Protein AF-A0A8S3W4G2-F1 (afdb_monomer_lite)

Organism: Parnassius apollo (NCBI:txid110799)

Sequence (173 aa):
MWKNRAKIMECFESKSLKIKKNRNPTHQDIENALLVLFKAQKSQNVPISGPLLQEKANHFAKQHVCSESWIYRFAINILDAIEMTTAWARVTPGTIKKCFSHAGFGNFSNLNTIDDNSDDELDNLPLARLSSAEANVTDWETYVNIDDQVITTDNLTDNEIIESMLYNIRKGG

Foldseek 3Di:
DPPCVVVVVVCVVVVVPDDPDPDQDPCNVLVVVLVVVVVVCVVVVHDDDPVNSVVSSVVVVVVVVVVPDPCVVPPQDPVNVVVVVVVVVVQDPVNVLVVCVVVVVNPPPDPPDPPDDDPDPVVPPPVVNVVVPDPVPPDPVCVVCVCVPPCPDPPDDPVNVVVVVVVVVVVVD

Structure (mmCIF, N/CA/C/O backbone):
data_AF-A0A8S3W4G2-F1
#
_entry.id   AF-A0A8S3W4G2-F1
#
loop_
_atom_site.group_PDB
_atom_site.id
_atom_site.type_symbol
_atom_site.label_atom_id
_atom_site.label_alt_id
_atom_site.label_comp_id
_atom_site.label_asym_id
_atom_site.label_entity_id
_atom_site.label_seq_id
_atom_site.pdbx_PDB_ins_code
_atom_site.Cartn_x
_atom_site.Cartn_y
_atom_site.Cartn_z
_atom_site.occupancy
_atom_site.B_iso_or_equiv
_atom_site.auth_seq_id
_atom_site.auth_comp_id
_atom_site.auth_asym_id
_atom_site.auth_atom_id
_atom_site.pdbx_PDB_model_num
ATOM 1 N N . MET A 1 1 ? -46.700 -5.625 -20.039 1.00 47.81 1 MET A N 1
ATOM 2 C CA . MET A 1 1 ? -45.540 -6.546 -19.976 1.00 47.81 1 MET A CA 1
ATOM 3 C C . MET A 1 1 ? -44.487 -5.966 -19.038 1.00 47.81 1 MET A C 1
ATOM 5 O O . MET A 1 1 ? -43.964 -4.896 -19.322 1.00 47.81 1 MET A O 1
ATOM 9 N N . TRP A 1 2 ? -44.215 -6.598 -17.893 1.00 67.06 2 TRP A N 1
ATOM 10 C CA . TRP A 1 2 ? -43.177 -6.126 -16.965 1.00 67.06 2 TRP A CA 1
ATOM 11 C C . TRP A 1 2 ? -41.793 -6.477 -17.521 1.00 67.06 2 TRP A C 1
ATOM 13 O O . TRP A 1 2 ? -41.484 -7.654 -17.691 1.00 67.06 2 TRP A O 1
ATOM 23 N N . LYS A 1 3 ? -40.955 -5.470 -17.791 1.00 72.94 3 LYS A N 1
ATOM 24 C CA . LYS A 1 3 ? -39.661 -5.635 -18.484 1.00 72.94 3 LYS A CA 1
ATOM 25 C C . LYS A 1 3 ? -38.613 -6.465 -17.715 1.00 72.94 3 LYS A C 1
ATOM 27 O O . LYS A 1 3 ? -37.613 -6.836 -18.305 1.00 72.94 3 LYS A O 1
ATOM 32 N N . ASN A 1 4 ? -38.844 -6.790 -16.437 1.00 74.25 4 ASN A N 1
ATOM 33 C CA . ASN A 1 4 ? -37.880 -7.486 -15.565 1.00 74.25 4 ASN A CA 1
ATOM 34 C C . ASN A 1 4 ? -38.490 -8.651 -14.756 1.00 74.25 4 ASN A C 1
ATOM 36 O O . ASN A 1 4 ? -38.009 -8.969 -13.671 1.00 74.25 4 ASN A O 1
ATOM 40 N N . ARG A 1 5 ? -39.559 -9.287 -15.257 1.00 79.19 5 ARG A N 1
ATOM 41 C CA . ARG A 1 5 ? -40.304 -10.332 -14.524 1.00 79.19 5 ARG A CA 1
ATOM 42 C C . ARG A 1 5 ? -39.422 -11.489 -14.027 1.00 79.19 5 ARG A C 1
ATOM 44 O O . ARG A 1 5 ? -39.574 -11.890 -12.881 1.00 79.19 5 ARG A O 1
ATOM 51 N N . ALA A 1 6 ? -38.498 -11.984 -14.852 1.00 80.50 6 ALA A N 1
ATOM 52 C CA . ALA A 1 6 ? -37.633 -13.116 -14.501 1.00 80.50 6 ALA A CA 1
ATOM 53 C C . ALA A 1 6 ? -36.719 -12.812 -13.300 1.00 80.50 6 ALA A C 1
ATOM 55 O O . ALA A 1 6 ? -36.718 -13.555 -12.326 1.00 80.50 6 ALA A O 1
ATOM 56 N N . LYS A 1 7 ? -36.040 -11.657 -13.318 1.00 74.31 7 LYS A N 1
ATOM 57 C CA . LYS A 1 7 ? -35.164 -11.211 -12.219 1.00 74.31 7 LYS A CA 1
ATOM 58 C C . LYS A 1 7 ? -35.921 -11.009 -10.905 1.00 74.31 7 LYS A C 1
ATOM 60 O O . LYS A 1 7 ? -35.386 -11.250 -9.832 1.00 74.31 7 LYS A O 1
ATOM 65 N N . ILE A 1 8 ? -37.174 -10.557 -10.984 1.00 71.62 8 ILE A N 1
ATOM 66 C CA . ILE A 1 8 ? -38.027 -10.390 -9.799 1.00 71.62 8 ILE A CA 1
ATOM 67 C C . ILE A 1 8 ? -38.396 -11.757 -9.203 1.00 71.62 8 ILE A C 1
ATOM 69 O O . ILE A 1 8 ? -38.383 -11.898 -7.983 1.00 71.62 8 ILE A O 1
ATOM 73 N N . MET A 1 9 ? -38.691 -12.751 -10.048 1.00 77.56 9 MET A N 1
ATOM 74 C CA . MET A 1 9 ? -39.026 -14.112 -9.611 1.00 77.56 9 MET A CA 1
ATOM 75 C C . MET A 1 9 ? -37.843 -14.772 -8.887 1.00 77.56 9 MET A C 1
ATOM 77 O O . MET A 1 9 ? -37.998 -15.289 -7.787 1.00 77.56 9 MET A O 1
ATOM 81 N N . GLU A 1 10 ? -36.645 -14.645 -9.453 1.00 81.88 10 GLU A N 1
ATOM 82 C CA . GLU A 1 10 ? -35.397 -15.176 -8.893 1.00 81.88 10 GLU A CA 1
ATOM 83 C C . GLU A 1 10 ? -35.035 -14.533 -7.537 1.00 81.88 10 GLU A C 1
ATOM 85 O O . GLU A 1 10 ? -34.699 -15.219 -6.567 1.00 81.88 10 GLU A O 1
ATOM 90 N N . CYS A 1 11 ? -35.169 -13.205 -7.413 1.00 68.06 11 CYS A N 1
ATOM 91 C CA . CYS A 1 11 ? -34.978 -12.512 -6.132 1.00 68.06 11 CYS A CA 1
ATOM 92 C C . CYS A 1 11 ? -36.023 -12.906 -5.069 1.00 68.06 11 CYS A C 1
ATOM 94 O O . CYS A 1 11 ? -35.729 -12.871 -3.874 1.00 68.06 11 CYS A O 1
ATOM 96 N N . PHE A 1 12 ? -37.241 -13.263 -5.484 1.00 71.38 12 PHE A N 1
ATOM 97 C CA . PHE A 1 12 ? -38.299 -13.714 -4.581 1.00 71.38 12 PHE A CA 1
ATOM 98 C C . PHE A 1 12 ? -38.051 -15.144 -4.074 1.00 71.38 12 PHE A C 1
ATOM 100 O O . PHE A 1 12 ? -38.120 -15.388 -2.869 1.00 71.38 12 PHE A O 1
ATOM 107 N N . GLU A 1 13 ? -37.703 -16.071 -4.970 1.00 76.31 13 GLU A N 1
ATOM 108 C CA . GLU A 1 13 ? -37.418 -17.478 -4.643 1.00 76.31 13 GLU A CA 1
ATOM 109 C C . GLU A 1 13 ? -36.189 -17.635 -3.740 1.00 76.31 13 GLU A C 1
ATOM 111 O O . GLU A 1 13 ? -36.200 -18.437 -2.806 1.00 76.31 13 GLU A O 1
ATOM 116 N N . SER A 1 14 ? -35.171 -16.791 -3.928 1.00 70.19 14 SER A N 1
ATOM 117 C CA . SER A 1 14 ? -33.980 -16.736 -3.067 1.00 70.19 14 SER A CA 1
ATOM 118 C C . SER A 1 14 ? -34.243 -16.181 -1.656 1.00 70.19 14 SER A C 1
ATOM 120 O O . SER A 1 14 ? -33.306 -16.030 -0.872 1.00 70.19 14 SER A O 1
ATOM 122 N N . LYS A 1 15 ? -35.503 -15.870 -1.299 1.00 61.97 15 LYS A N 1
ATOM 123 C CA . LYS A 1 15 ? -35.914 -15.257 -0.018 1.00 61.97 15 LYS A CA 1
ATOM 124 C C . LYS A 1 15 ? -35.138 -13.976 0.327 1.00 61.97 15 LYS A C 1
ATOM 126 O O . LYS A 1 15 ? -35.136 -13.550 1.485 1.00 61.97 15 LYS A O 1
ATOM 131 N N . SER A 1 16 ? -34.539 -13.314 -0.665 1.00 57.06 16 SER A N 1
ATOM 132 C CA . SER A 1 16 ? -33.854 -12.027 -0.516 1.00 57.06 16 SER A CA 1
ATOM 133 C C . SER A 1 16 ? -34.883 -10.896 -0.476 1.00 57.06 16 SER A C 1
ATOM 135 O O . SER A 1 16 ? -34.995 -10.039 -1.351 1.00 57.06 16 SER A O 1
ATOM 137 N N . LEU A 1 17 ? -35.735 -10.934 0.543 1.00 58.66 17 LEU A N 1
ATOM 138 C CA . LEU A 1 17 ? -36.790 -9.959 0.742 1.00 58.66 17 LEU A CA 1
ATOM 139 C C . LEU A 1 17 ? -36.306 -8.951 1.775 1.00 58.66 17 LEU A C 1
ATOM 141 O O . LEU A 1 17 ? -36.363 -9.241 2.970 1.00 58.66 17 LEU A O 1
ATOM 145 N N . LYS A 1 18 ? -35.837 -7.788 1.290 1.00 56.41 18 LYS A N 1
ATOM 146 C CA . LYS A 1 18 ? -36.066 -6.427 1.844 1.00 56.41 18 LYS A CA 1
ATOM 147 C C . LYS A 1 18 ? -35.026 -5.401 1.363 1.00 56.41 18 LYS A C 1
ATOM 149 O O . LYS A 1 18 ? -34.371 -4.772 2.182 1.00 56.41 18 LYS A O 1
ATOM 154 N N . ILE A 1 19 ? -34.904 -5.135 0.060 1.00 56.59 19 ILE A N 1
ATOM 155 C CA . ILE A 1 19 ? -34.287 -3.869 -0.386 1.00 56.59 19 ILE A CA 1
ATOM 156 C C . ILE A 1 19 ? -35.042 -3.332 -1.609 1.00 56.59 19 ILE A C 1
ATOM 158 O O . ILE A 1 19 ? -35.239 -4.037 -2.593 1.00 56.59 19 ILE A O 1
ATOM 162 N N . LYS A 1 20 ? -35.460 -2.054 -1.562 1.00 59.84 20 LYS A N 1
ATOM 163 C CA . LYS A 1 20 ? -36.171 -1.339 -2.651 1.00 59.84 20 LYS A CA 1
ATOM 164 C C . LYS A 1 20 ? -35.371 -1.295 -3.967 1.00 59.84 20 LYS A C 1
ATOM 166 O O . LYS A 1 20 ? -35.929 -1.020 -5.026 1.00 59.84 20 LYS A O 1
ATOM 171 N N . LYS A 1 21 ? -34.059 -1.529 -3.899 1.00 62.88 21 LYS A N 1
ATOM 172 C CA . LYS A 1 21 ? -33.126 -1.623 -5.025 1.00 62.88 21 LYS A CA 1
ATOM 173 C C . LYS A 1 21 ? -32.110 -2.718 -4.710 1.00 62.88 21 LYS A C 1
ATOM 175 O O . LYS A 1 21 ? -31.404 -2.599 -3.718 1.00 62.88 21 LYS A O 1
ATOM 180 N N . ASN A 1 22 ? -32.007 -3.736 -5.557 1.00 61.47 22 ASN A N 1
ATOM 181 C CA . ASN A 1 22 ? -30.927 -4.712 -5.467 1.00 61.47 22 ASN A CA 1
ATOM 182 C C . ASN A 1 22 ? -29.646 -4.074 -6.032 1.00 61.47 22 ASN A C 1
ATOM 184 O O . ASN A 1 22 ? -29.464 -4.014 -7.248 1.00 61.47 22 ASN A O 1
ATOM 188 N N . ARG A 1 23 ? -28.830 -3.479 -5.160 1.00 67.12 23 ARG A N 1
ATOM 189 C CA . ARG A 1 23 ? -27.487 -3.000 -5.494 1.00 67.12 23 ARG A CA 1
ATOM 190 C C . ARG A 1 23 ? -26.509 -3.885 -4.745 1.00 67.12 23 ARG A C 1
ATOM 192 O O . ARG A 1 23 ? -26.579 -3.929 -3.522 1.00 67.12 23 ARG A O 1
ATOM 199 N N . ASN A 1 24 ? -25.619 -4.544 -5.475 1.00 65.69 24 ASN A N 1
ATOM 200 C CA . ASN A 1 24 ? -24.503 -5.228 -4.847 1.00 65.69 24 ASN A CA 1
ATOM 201 C C . ASN A 1 24 ? -23.529 -4.158 -4.324 1.00 65.69 24 ASN A C 1
ATOM 203 O O . ASN A 1 24 ? -23.198 -3.237 -5.081 1.00 65.69 24 ASN A O 1
ATOM 207 N N . PRO A 1 25 ? -23.117 -4.224 -3.055 1.00 69.69 25 PRO A N 1
ATOM 208 C CA . PRO A 1 25 ? -22.108 -3.338 -2.500 1.00 69.69 25 PRO A CA 1
ATOM 209 C C . PRO A 1 25 ? -20.749 -3.538 -3.171 1.00 69.69 25 PRO A C 1
ATOM 211 O O . PRO A 1 25 ? -20.397 -4.641 -3.587 1.00 69.69 25 PRO A O 1
ATOM 214 N N . THR A 1 26 ? -19.969 -2.460 -3.248 1.00 79.19 26 THR A N 1
ATOM 215 C CA . THR A 1 26 ? -18.619 -2.472 -3.831 1.00 79.19 26 THR A CA 1
ATOM 216 C C . THR A 1 26 ? -17.676 -3.425 -3.086 1.00 79.19 26 THR A C 1
ATOM 218 O O . THR A 1 26 ? -16.839 -4.061 -3.716 1.00 79.19 26 THR A O 1
ATOM 221 N N . HIS A 1 27 ? -17.845 -3.562 -1.766 1.00 81.19 27 HIS A N 1
ATOM 222 C CA . HIS A 1 27 ? -17.035 -4.422 -0.895 1.00 81.19 27 HIS A CA 1
ATOM 223 C C . HIS A 1 27 ? -17.936 -5.404 -0.131 1.00 81.19 27 HIS A C 1
ATOM 225 O O . HIS A 1 27 ? -18.268 -5.213 1.041 1.00 81.19 27 HIS A O 1
ATOM 231 N N . GLN A 1 28 ? -18.412 -6.429 -0.843 1.00 83.38 28 GLN A N 1
ATOM 232 C CA . GLN A 1 28 ? -19.349 -7.435 -0.325 1.00 83.38 28 GLN A CA 1
ATOM 233 C C . GLN A 1 28 ? -18.778 -8.242 0.850 1.00 83.38 28 GLN A C 1
ATOM 235 O O . GLN A 1 28 ? -19.516 -8.658 1.740 1.00 83.38 28 GLN A O 1
ATOM 240 N N . ASP A 1 29 ? -17.472 -8.468 0.847 1.00 82.12 29 ASP A N 1
ATOM 241 C CA . ASP A 1 29 ? -16.698 -9.106 1.906 1.00 82.12 29 ASP A CA 1
ATOM 242 C C . ASP A 1 29 ? -16.794 -8.340 3.232 1.00 82.12 29 ASP A C 1
ATOM 244 O O . ASP A 1 29 ? -17.180 -8.920 4.252 1.00 82.12 29 ASP A O 1
ATOM 248 N N . ILE A 1 30 ? -16.560 -7.025 3.198 1.00 85.62 30 ILE A N 1
ATOM 249 C CA . ILE A 1 30 ? -16.666 -6.152 4.373 1.00 85.62 30 ILE A CA 1
ATOM 250 C C . ILE A 1 30 ? -18.113 -6.121 4.884 1.00 85.62 30 ILE A C 1
ATOM 252 O O . ILE A 1 30 ? -18.353 -6.240 6.088 1.00 85.62 30 ILE A O 1
ATOM 256 N N . GLU A 1 31 ? -19.099 -6.021 3.986 1.00 85.50 31 GLU A N 1
ATOM 257 C CA . GLU A 1 31 ? -20.515 -6.028 4.376 1.00 85.50 31 GLU A CA 1
ATOM 258 C C . GLU A 1 31 ? -20.962 -7.358 4.988 1.00 85.50 31 GLU A C 1
ATOM 260 O O . GLU A 1 31 ? -21.697 -7.365 5.978 1.00 85.50 31 GLU A O 1
ATOM 265 N N . ASN A 1 32 ? -20.497 -8.488 4.453 1.00 86.69 32 ASN A N 1
ATOM 266 C CA . ASN A 1 32 ? -20.791 -9.809 5.003 1.00 86.69 32 ASN A CA 1
ATOM 267 C C . ASN A 1 32 ? -20.194 -9.974 6.408 1.00 86.69 32 ASN A C 1
ATOM 269 O O . ASN A 1 32 ? -20.881 -10.466 7.309 1.00 86.69 32 ASN A O 1
ATOM 273 N N . ALA A 1 33 ? -18.953 -9.523 6.618 1.00 86.50 33 ALA A N 1
ATOM 274 C CA . ALA A 1 33 ? -18.308 -9.534 7.930 1.00 86.50 33 ALA A CA 1
ATOM 275 C C . ALA A 1 33 ? -19.073 -8.664 8.945 1.00 86.50 33 ALA A C 1
ATOM 277 O O . ALA A 1 33 ? -19.359 -9.106 10.063 1.00 86.50 33 ALA A O 1
ATOM 278 N N . LEU A 1 34 ? -19.495 -7.463 8.536 1.00 88.56 34 LEU A N 1
ATOM 279 C CA . LEU A 1 34 ? -20.333 -6.582 9.353 1.00 88.56 34 LEU A CA 1
ATOM 280 C C . LEU A 1 34 ? -21.695 -7.204 9.674 1.00 88.56 34 LEU A C 1
ATOM 282 O O . LEU A 1 34 ? -22.158 -7.105 10.808 1.00 88.56 34 LEU A O 1
ATOM 286 N N . LEU A 1 35 ? -22.327 -7.885 8.716 1.00 87.31 35 LEU A N 1
ATOM 287 C CA . LEU A 1 35 ? -23.603 -8.580 8.905 1.00 87.31 35 LEU A CA 1
ATOM 288 C C . LEU A 1 35 ? -23.512 -9.702 9.941 1.00 87.31 35 LEU A C 1
ATOM 290 O O . LEU A 1 35 ? -24.424 -9.858 10.756 1.00 87.31 35 LEU A O 1
ATOM 294 N N . VAL A 1 36 ? -22.432 -10.485 9.924 1.00 88.88 36 VAL A N 1
ATOM 295 C CA . VAL A 1 36 ? -22.183 -11.528 10.932 1.00 88.88 36 VAL A CA 1
ATOM 296 C C . VAL A 1 36 ? -22.013 -10.900 12.313 1.00 88.88 36 VAL A C 1
ATOM 298 O O . VAL A 1 36 ? -22.660 -11.330 13.270 1.00 88.88 36 VAL A O 1
ATOM 301 N N . LEU A 1 37 ? -21.209 -9.840 12.409 1.00 83.25 37 LEU A N 1
ATOM 302 C CA . LEU A 1 37 ? -20.933 -9.158 13.671 1.00 83.25 37 LEU A CA 1
ATOM 303 C C . LEU A 1 37 ? -22.197 -8.497 14.243 1.00 83.25 37 LEU A C 1
ATOM 305 O O . LEU A 1 37 ? -22.497 -8.643 15.427 1.00 83.25 37 LEU A O 1
ATOM 309 N N . PHE A 1 38 ? -22.998 -7.867 13.386 1.00 87.56 38 PHE A N 1
ATOM 310 C CA . PHE A 1 38 ? -24.283 -7.279 13.751 1.00 87.56 38 PHE A CA 1
ATOM 311 C C . PHE A 1 38 ? -25.259 -8.326 14.302 1.00 87.56 38 PHE A C 1
ATOM 313 O O . PHE A 1 38 ? -25.905 -8.097 15.325 1.00 87.56 38 PHE A O 1
ATOM 320 N N . LYS A 1 39 ? -25.357 -9.498 13.656 1.00 89.00 39 LYS A N 1
ATOM 321 C CA . LYS A 1 39 ? -26.192 -10.611 14.139 1.00 89.00 39 LYS A CA 1
ATOM 322 C C . LYS A 1 39 ? -25.724 -11.111 15.507 1.00 89.00 39 LYS A C 1
ATOM 324 O O . LYS A 1 39 ? -26.559 -11.317 16.386 1.00 89.00 39 LYS A O 1
ATOM 329 N N . ALA A 1 40 ? -24.413 -11.249 15.701 1.00 85.38 40 ALA A N 1
ATOM 330 C CA . ALA A 1 40 ? -23.837 -11.652 16.980 1.00 85.38 40 ALA A CA 1
ATOM 331 C C . ALA A 1 40 ? -24.143 -10.627 18.089 1.00 85.38 40 ALA A C 1
ATOM 333 O O . ALA A 1 40 ? -24.675 -10.993 19.134 1.00 85.38 40 ALA A O 1
ATOM 334 N N . GLN A 1 41 ? -23.919 -9.334 17.841 1.00 84.50 41 GLN A N 1
ATOM 335 C CA . GLN A 1 41 ? -24.205 -8.264 18.807 1.00 84.50 41 GLN A CA 1
ATOM 336 C C . GLN A 1 41 ? -25.698 -8.154 19.149 1.00 84.50 41 GLN A C 1
ATOM 338 O O . GLN A 1 41 ? -26.057 -7.982 20.314 1.00 84.50 41 GLN A O 1
ATOM 343 N N . LYS A 1 42 ? -26.583 -8.329 18.158 1.00 83.00 42 LYS A N 1
ATOM 344 C CA . LYS A 1 42 ? -28.037 -8.398 18.373 1.00 83.00 42 LYS A CA 1
ATOM 345 C C . LYS A 1 42 ? -28.434 -9.562 19.276 1.00 83.00 42 LYS A C 1
ATOM 347 O O . LYS A 1 42 ? -29.297 -9.378 20.127 1.00 83.00 42 LYS A O 1
ATOM 352 N N . SER A 1 43 ? -27.805 -10.730 19.122 1.00 85.44 43 SER A N 1
ATOM 353 C CA . SER A 1 43 ? -28.072 -11.884 19.993 1.00 85.44 43 SER A CA 1
ATOM 354 C C . SER A 1 43 ? -27.654 -11.652 21.450 1.00 85.44 43 SER A C 1
ATOM 356 O O . SER A 1 43 ? -28.202 -12.279 22.349 1.00 85.44 43 SER A O 1
ATOM 358 N N . GLN A 1 44 ? -26.749 -10.699 21.691 1.00 83.94 44 GLN A N 1
ATOM 359 C CA . GLN A 1 44 ? -26.306 -10.295 23.025 1.00 83.94 44 GLN A CA 1
ATOM 360 C C . GLN A 1 44 ? -27.089 -9.100 23.599 1.00 83.94 44 GLN A C 1
ATOM 362 O O . GLN A 1 44 ? -26.712 -8.572 24.640 1.00 83.94 44 GLN A O 1
ATOM 367 N N . ASN A 1 45 ? -28.178 -8.664 22.947 1.00 79.06 45 ASN A N 1
ATOM 368 C CA . ASN A 1 45 ? -28.990 -7.507 23.356 1.00 79.06 45 ASN A CA 1
ATOM 369 C C . ASN A 1 45 ? -28.203 -6.190 23.521 1.00 79.06 45 ASN A C 1
ATOM 371 O O . ASN A 1 45 ? -28.647 -5.276 24.215 1.00 79.06 45 ASN A O 1
ATOM 375 N N . VAL A 1 46 ? -27.057 -6.050 22.852 1.00 76.69 46 VAL A N 1
ATOM 376 C CA . VAL A 1 46 ? -26.266 -4.816 22.910 1.00 76.69 46 VAL A CA 1
ATOM 377 C C . VAL A 1 46 ? -26.846 -3.794 21.924 1.00 76.69 46 VAL A C 1
ATOM 379 O O . VAL A 1 46 ? -27.030 -4.120 20.745 1.00 76.69 46 VAL A O 1
ATOM 382 N N . PRO A 1 47 ? -27.144 -2.553 22.352 1.00 76.56 47 PRO A N 1
ATOM 383 C CA . PRO A 1 47 ? -27.556 -1.500 21.434 1.00 76.56 47 PRO A CA 1
ATOM 384 C C . PRO A 1 47 ? -26.386 -1.121 20.518 1.00 76.56 47 PRO A C 1
ATOM 386 O O . PRO A 1 47 ? -25.326 -0.693 20.970 1.00 76.56 47 PRO A O 1
ATOM 389 N N . ILE A 1 48 ? -26.579 -1.286 19.209 1.00 79.12 48 ILE A N 1
ATOM 390 C CA . ILE A 1 48 ? -25.553 -0.994 18.202 1.00 79.12 48 ILE A CA 1
ATOM 391 C C . ILE A 1 48 ? -25.705 0.461 17.766 1.00 79.12 48 ILE A C 1
ATOM 393 O O . ILE A 1 48 ? -26.683 0.826 17.113 1.00 79.12 48 ILE A O 1
ATOM 397 N N . SER A 1 49 ? -24.727 1.281 18.144 1.00 85.75 49 SER A N 1
ATOM 398 C CA . SER A 1 49 ? -24.627 2.682 17.740 1.00 85.75 49 SER A CA 1
ATOM 399 C C . SER A 1 49 ? -23.999 2.806 16.346 1.00 85.75 49 SER A C 1
ATOM 401 O O . SER A 1 49 ? -23.106 2.034 15.994 1.00 85.75 49 SER A O 1
ATOM 403 N N . GLY A 1 50 ? -24.437 3.788 15.553 1.00 86.19 50 GLY A N 1
ATOM 404 C CA . GLY A 1 50 ? -23.896 4.052 14.210 1.00 86.19 50 GLY A CA 1
ATOM 405 C C . GLY A 1 50 ? -22.367 4.236 14.182 1.00 86.19 50 GLY A C 1
ATOM 406 O O . GLY A 1 50 ? -21.708 3.564 13.391 1.00 86.19 50 GLY A O 1
ATOM 407 N N . PRO A 1 51 ? -21.783 5.054 15.080 1.00 91.88 51 PRO A N 1
ATOM 408 C CA . PRO A 1 51 ? -20.333 5.191 15.233 1.00 91.88 51 PRO A CA 1
ATOM 409 C C . PRO A 1 51 ? -19.588 3.878 15.506 1.00 91.88 51 PRO A C 1
ATOM 411 O O . PRO A 1 51 ? -18.548 3.634 14.905 1.00 91.88 51 PRO A O 1
ATOM 414 N N . LEU A 1 52 ? -20.139 2.990 16.342 1.00 85.19 52 LEU A N 1
ATOM 415 C CA . LEU A 1 52 ? -19.522 1.689 16.637 1.00 85.19 52 LEU A CA 1
ATOM 416 C C . LEU A 1 52 ? -19.478 0.795 15.388 1.00 85.19 52 LEU A C 1
ATOM 418 O O . LEU A 1 52 ? -18.506 0.081 15.143 1.00 85.19 52 LEU A O 1
ATOM 422 N N . LEU A 1 53 ? -20.539 0.844 14.578 1.00 87.88 53 LEU A N 1
ATOM 423 C CA . LEU A 1 53 ? -20.600 0.109 13.318 1.00 87.88 53 LEU A CA 1
ATOM 424 C C . LEU A 1 53 ? -19.609 0.674 12.290 1.00 87.88 53 LEU A C 1
ATOM 426 O O . LEU A 1 53 ? -18.965 -0.094 11.577 1.00 87.88 53 LEU A O 1
ATOM 430 N N . GLN A 1 54 ? -19.449 1.999 12.251 1.00 90.38 54 GLN A N 1
ATOM 431 C CA . GLN A 1 54 ? -18.461 2.673 11.410 1.00 90.38 54 GLN A CA 1
ATOM 432 C C . GLN A 1 54 ? -17.027 2.305 11.815 1.00 90.38 54 GLN A C 1
ATOM 434 O O . GLN A 1 54 ? -16.203 2.003 10.955 1.00 90.38 54 GLN A O 1
ATOM 439 N N . GLU A 1 55 ? -16.733 2.257 13.113 1.00 90.38 55 GLU A N 1
ATOM 440 C CA . GLU A 1 55 ? -15.427 1.836 13.621 1.00 90.38 55 GLU A CA 1
ATOM 441 C C . GLU A 1 55 ? -15.113 0.380 13.240 1.00 90.38 55 GLU A C 1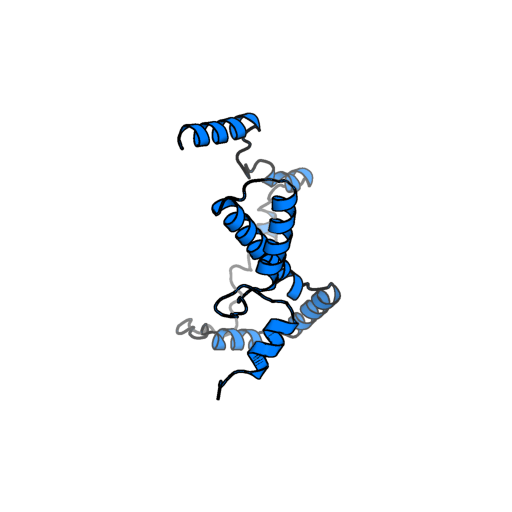
ATOM 443 O O . GLU A 1 55 ? -14.024 0.084 12.743 1.00 90.38 55 GLU A O 1
ATOM 448 N N . LYS A 1 56 ? -16.088 -0.531 13.371 1.00 88.31 56 LYS A N 1
ATOM 449 C CA . LYS A 1 56 ? -15.939 -1.923 12.914 1.00 88.31 56 LYS A CA 1
ATOM 450 C C . LYS A 1 56 ? -15.734 -2.029 11.405 1.00 88.31 56 LYS A C 1
ATOM 452 O O . LYS A 1 56 ? -14.920 -2.841 10.970 1.00 88.31 56 LYS A O 1
ATOM 457 N N . ALA A 1 57 ? -16.423 -1.209 10.613 1.00 88.88 57 ALA A N 1
ATOM 458 C CA . ALA A 1 57 ? -16.228 -1.166 9.166 1.00 88.88 57 ALA A CA 1
ATOM 459 C C . ALA A 1 57 ? -14.797 -0.731 8.814 1.00 88.88 57 ALA A C 1
ATOM 461 O O . ALA A 1 57 ? -14.141 -1.381 8.001 1.00 88.88 57 ALA A O 1
ATOM 462 N N . ASN A 1 58 ? -14.282 0.302 9.489 1.00 89.19 58 ASN A N 1
ATOM 463 C CA . ASN A 1 58 ? -12.910 0.780 9.316 1.00 89.19 58 ASN A CA 1
ATOM 464 C C . ASN A 1 58 ? -11.876 -0.278 9.718 1.00 89.19 58 ASN A C 1
ATOM 466 O O . ASN A 1 58 ? -10.873 -0.451 9.026 1.00 89.19 58 ASN A O 1
ATOM 470 N N . HIS A 1 59 ? -12.125 -1.012 10.805 1.00 88.50 59 HIS A N 1
ATOM 471 C CA . HIS A 1 59 ? -11.266 -2.115 11.230 1.00 88.50 59 HIS A CA 1
ATOM 472 C C . HIS A 1 59 ? -11.168 -3.199 10.150 1.00 88.50 59 HIS A C 1
ATOM 474 O O . HIS A 1 59 ? -10.066 -3.603 9.783 1.00 88.50 59 HIS A O 1
ATOM 480 N N . PHE A 1 60 ? -12.305 -3.649 9.609 1.00 85.94 60 PHE A N 1
ATOM 481 C CA . PHE A 1 60 ? -12.309 -4.645 8.538 1.00 85.94 60 PHE A CA 1
ATOM 482 C C . PHE A 1 60 ? -11.640 -4.118 7.271 1.00 85.94 60 PHE A C 1
ATOM 484 O O . PHE A 1 60 ? -10.774 -4.796 6.729 1.00 85.94 60 PHE A O 1
ATOM 491 N N . ALA A 1 61 ? -11.943 -2.889 6.851 1.00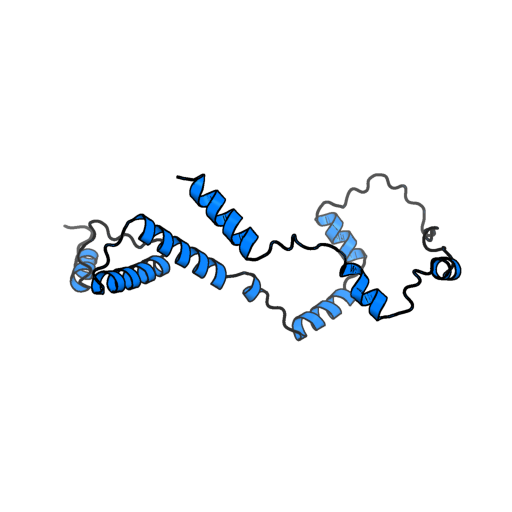 84.81 61 ALA A N 1
ATOM 492 C CA . ALA A 1 61 ? -11.283 -2.278 5.702 1.00 84.81 61 ALA A CA 1
ATOM 493 C C . ALA A 1 61 ? -9.753 -2.254 5.872 1.00 84.81 61 ALA A C 1
ATOM 495 O O . ALA A 1 61 ? -9.026 -2.682 4.980 1.00 84.81 61 ALA A O 1
ATOM 496 N N . LYS A 1 62 ? -9.251 -1.842 7.044 1.00 82.62 62 LYS A N 1
ATOM 497 C CA . LYS A 1 62 ? -7.811 -1.814 7.340 1.00 82.62 62 LYS A CA 1
ATOM 498 C C . LYS A 1 62 ? -7.186 -3.212 7.341 1.00 82.62 62 LYS A C 1
ATOM 500 O O . LYS A 1 62 ? -6.083 -3.388 6.831 1.00 82.62 62 LYS A O 1
ATOM 505 N N . GLN A 1 63 ? -7.882 -4.203 7.894 1.00 74.25 63 GLN A N 1
ATOM 506 C CA . GLN A 1 63 ? -7.423 -5.591 7.922 1.00 74.25 63 GLN A CA 1
ATOM 507 C C . GLN A 1 63 ? -7.336 -6.193 6.512 1.00 74.25 63 GLN A C 1
ATOM 509 O O . GLN A 1 63 ? -6.330 -6.823 6.196 1.00 74.25 63 GLN A O 1
ATOM 514 N N . HIS A 1 64 ? -8.335 -5.946 5.659 1.00 68.88 64 HIS A N 1
ATOM 515 C CA . HIS A 1 64 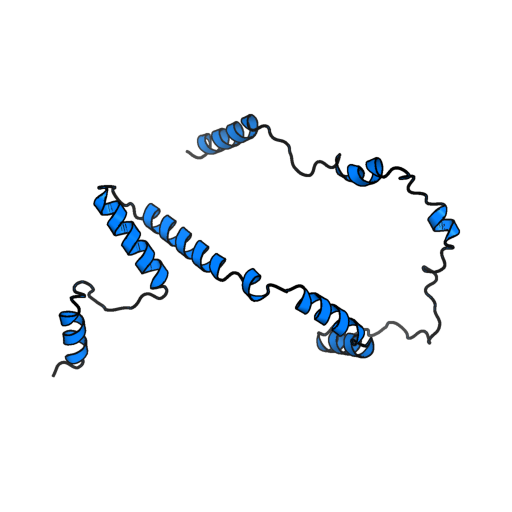? -8.344 -6.395 4.263 1.00 68.88 64 HIS A CA 1
ATOM 516 C C . HIS A 1 64 ? -7.231 -5.728 3.433 1.00 68.88 64 HIS A C 1
ATOM 518 O O . HIS A 1 64 ? -6.535 -6.407 2.680 1.00 68.88 64 HIS A O 1
ATOM 524 N N . VAL A 1 65 ? -6.979 -4.429 3.641 1.00 67.19 65 VAL A N 1
ATOM 525 C CA . VAL A 1 65 ? -5.853 -3.706 3.015 1.00 67.19 65 VAL A CA 1
ATOM 526 C C . VAL A 1 65 ? -4.495 -4.263 3.468 1.00 67.19 65 VAL A C 1
ATOM 528 O O . VAL A 1 65 ? -3.567 -4.347 2.669 1.00 67.19 65 VAL A O 1
ATOM 531 N N . CYS A 1 66 ? -4.366 -4.683 4.731 1.00 55.69 66 CYS A N 1
ATOM 532 C CA . CYS A 1 66 ? -3.121 -5.245 5.260 1.00 55.69 66 CYS A CA 1
ATOM 533 C C . CYS A 1 66 ? -2.887 -6.706 4.828 1.00 55.69 66 CYS A C 1
ATOM 535 O O . CYS A 1 66 ? -1.744 -7.096 4.594 1.00 55.69 66 CYS A O 1
ATOM 537 N N . SER A 1 67 ? -3.934 -7.522 4.663 1.00 58.50 67 SER A N 1
ATOM 538 C CA . SER A 1 67 ? -3.786 -8.892 4.144 1.00 58.50 67 SER A CA 1
ATOM 539 C C . SER A 1 67 ? -3.398 -8.941 2.664 1.00 58.50 67 SER A C 1
ATOM 541 O O . SER A 1 67 ? -2.774 -9.903 2.230 1.00 58.50 67 SER A O 1
ATOM 543 N N . GLU A 1 68 ? -3.701 -7.889 1.901 1.00 53.44 68 GLU A N 1
ATOM 544 C CA . GLU A 1 68 ? -3.211 -7.695 0.530 1.00 53.44 68 GLU A CA 1
ATOM 545 C C . GLU A 1 68 ? -1.905 -6.878 0.474 1.00 53.44 68 GLU A C 1
ATOM 547 O O . GLU A 1 68 ? -1.568 -6.299 -0.561 1.00 53.44 68 GLU A O 1
ATOM 552 N N . SER A 1 69 ? -1.145 -6.813 1.576 1.00 57.84 69 SER A N 1
ATOM 553 C CA . SER A 1 69 ? 0.121 -6.077 1.615 1.00 57.84 69 SER A CA 1
ATOM 554 C C . SER A 1 69 ? 1.073 -6.553 0.517 1.00 57.84 69 SER A C 1
ATOM 556 O O . SER A 1 69 ? 1.465 -7.719 0.466 1.00 57.84 69 SER A O 1
ATOM 558 N N . TRP A 1 70 ? 1.517 -5.603 -0.309 1.00 56.44 70 TRP A N 1
ATOM 559 C CA . TRP A 1 70 ? 2.612 -5.724 -1.280 1.00 56.44 70 TRP A CA 1
ATOM 560 C C . TRP A 1 70 ? 3.836 -6.479 -0.735 1.00 56.44 70 TRP A C 1
ATOM 562 O O . TRP A 1 70 ? 4.495 -7.203 -1.472 1.00 56.44 70 TRP A O 1
ATOM 572 N N . ILE A 1 71 ? 4.075 -6.379 0.572 1.00 58.09 71 ILE A N 1
ATOM 573 C CA . ILE A 1 71 ? 5.141 -7.053 1.316 1.00 58.09 71 ILE A CA 1
ATOM 574 C C . ILE A 1 71 ? 5.112 -8.581 1.110 1.00 58.09 71 ILE A C 1
ATOM 576 O O . ILE A 1 71 ? 6.163 -9.186 0.928 1.00 58.09 71 ILE A O 1
ATOM 580 N N . TYR A 1 72 ? 3.929 -9.210 1.049 1.00 58.94 72 TYR A N 1
ATOM 581 C CA . TYR A 1 72 ? 3.806 -10.654 0.785 1.00 58.94 72 TYR A CA 1
ATOM 582 C C . TYR A 1 72 ? 3.820 -11.005 -0.707 1.00 58.94 72 TYR A C 1
ATOM 584 O O . TYR A 1 72 ? 4.124 -12.140 -1.065 1.00 58.94 72 TYR A O 1
ATOM 592 N N . ARG A 1 73 ? 3.515 -10.048 -1.595 1.00 61.09 73 ARG A N 1
ATOM 593 C CA . ARG A 1 73 ? 3.624 -10.245 -3.052 1.00 61.09 73 ARG A CA 1
ATOM 594 C C . ARG A 1 73 ? 5.070 -10.245 -3.547 1.00 61.09 73 ARG A C 1
ATOM 596 O O . ARG A 1 73 ? 5.325 -10.788 -4.615 1.00 61.09 73 ARG A O 1
ATOM 603 N N 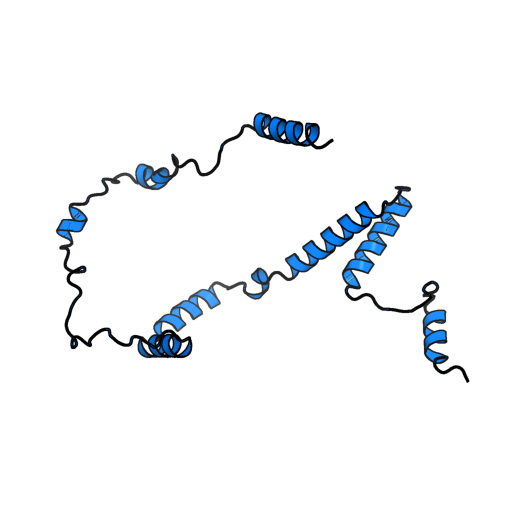. PHE A 1 74 ? 5.988 -9.662 -2.781 1.00 66.00 74 PHE A N 1
ATOM 604 C CA . PHE A 1 74 ? 7.412 -9.572 -3.104 1.00 66.00 74 PHE A CA 1
ATOM 605 C C . PHE A 1 74 ? 8.289 -10.257 -2.055 1.00 66.00 74 PHE A C 1
ATOM 607 O O . PHE A 1 74 ? 9.407 -9.814 -1.809 1.00 66.00 74 PHE A O 1
ATOM 614 N N . ALA A 1 75 ? 7.795 -11.315 -1.409 1.00 76.94 75 ALA A N 1
ATOM 615 C CA . ALA A 1 75 ? 8.616 -12.102 -0.498 1.00 76.94 75 ALA A CA 1
ATOM 616 C C . ALA A 1 75 ? 9.759 -12.771 -1.286 1.00 76.94 75 ALA A C 1
ATOM 618 O O . ALA A 1 75 ? 9.566 -13.813 -1.908 1.00 76.94 75 ALA A O 1
ATOM 619 N N . ILE A 1 76 ? 10.931 -12.132 -1.284 1.00 79.94 76 ILE A N 1
ATOM 620 C CA . ILE A 1 76 ? 12.158 -12.624 -1.916 1.00 79.94 76 ILE A CA 1
ATOM 621 C C . ILE A 1 76 ? 12.635 -13.830 -1.110 1.00 79.94 76 ILE A C 1
ATOM 623 O O . ILE A 1 76 ? 12.911 -13.714 0.087 1.00 79.94 76 ILE A O 1
ATOM 627 N N . ASN A 1 77 ? 12.723 -14.992 -1.753 1.00 87.69 77 ASN A N 1
ATOM 628 C CA . ASN A 1 77 ? 13.306 -16.171 -1.124 1.00 87.69 77 ASN A CA 1
ATOM 629 C C . ASN A 1 77 ? 14.851 -16.146 -1.248 1.00 87.69 77 ASN A C 1
ATOM 631 O O . ASN A 1 77 ? 15.425 -15.347 -1.987 1.00 87.69 77 ASN A O 1
ATOM 635 N N . ILE A 1 78 ? 15.551 -17.017 -0.511 1.00 88.62 78 ILE A N 1
ATOM 636 C CA . ILE A 1 78 ? 17.029 -17.049 -0.509 1.00 88.62 78 ILE A CA 1
ATOM 637 C C . ILE A 1 78 ? 17.597 -17.345 -1.909 1.00 88.62 78 ILE A C 1
ATOM 639 O O . ILE A 1 78 ? 18.635 -16.797 -2.276 1.00 88.62 78 ILE A O 1
ATOM 643 N N . LEU A 1 79 ? 16.919 -18.179 -2.699 1.00 88.69 79 LEU A N 1
ATOM 644 C CA . LEU A 1 79 ? 17.325 -18.490 -4.067 1.00 88.69 79 LEU A CA 1
ATOM 645 C C . LEU A 1 79 ? 17.169 -17.263 -4.978 1.00 88.69 79 LEU A C 1
ATOM 647 O O . LEU A 1 79 ? 18.115 -16.930 -5.682 1.00 88.69 79 LEU A O 1
ATOM 651 N N . ASP A 1 80 ? 16.054 -16.534 -4.882 1.00 88.06 80 ASP A N 1
ATOM 652 C CA . ASP A 1 80 ? 15.816 -15.283 -5.613 1.00 88.06 80 ASP A CA 1
ATOM 653 C C . ASP A 1 80 ? 16.884 -14.232 -5.266 1.00 88.06 80 ASP A C 1
ATOM 655 O O . ASP A 1 80 ? 17.366 -13.512 -6.139 1.00 88.06 80 ASP A O 1
ATOM 659 N N . ALA A 1 81 ? 17.295 -14.153 -3.994 1.00 88.25 81 ALA A N 1
ATOM 660 C CA . ALA A 1 81 ? 18.351 -13.246 -3.550 1.00 88.25 81 ALA A CA 1
ATOM 661 C C . ALA A 1 81 ? 19.723 -13.613 -4.144 1.00 88.25 81 ALA A C 1
ATOM 663 O O . ALA A 1 81 ? 20.459 -12.727 -4.584 1.00 88.25 81 ALA A O 1
ATOM 664 N N . ILE A 1 82 ? 20.064 -14.906 -4.198 1.00 88.56 82 ILE A N 1
ATOM 665 C CA . ILE A 1 82 ? 21.301 -15.395 -4.830 1.00 88.56 82 ILE A CA 1
ATOM 666 C C . ILE A 1 82 ? 21.256 -15.164 -6.344 1.00 88.56 82 ILE A C 1
ATOM 668 O O . ILE A 1 82 ? 22.216 -14.672 -6.930 1.00 88.56 82 ILE A O 1
ATOM 672 N N . GLU A 1 83 ? 20.140 -15.459 -7.001 1.00 86.94 83 GLU A N 1
ATOM 673 C CA . GLU A 1 83 ? 19.999 -15.208 -8.433 1.00 86.94 83 GLU A CA 1
ATOM 674 C C . GLU A 1 83 ? 20.100 -13.710 -8.748 1.00 86.94 83 GLU A C 1
ATOM 676 O O . GLU A 1 83 ? 20.819 -13.324 -9.673 1.00 86.94 83 GLU A O 1
ATOM 681 N N . MET A 1 84 ? 19.492 -12.849 -7.929 1.00 88.69 84 MET A N 1
ATOM 682 C CA . MET A 1 84 ? 19.614 -11.398 -8.051 1.00 88.69 84 MET A CA 1
ATOM 683 C C . MET A 1 84 ? 21.074 -10.933 -7.930 1.00 88.69 84 MET A C 1
ATOM 685 O O . MET A 1 84 ? 21.510 -10.105 -8.732 1.00 88.69 84 MET A O 1
ATOM 689 N N . THR A 1 85 ? 21.860 -11.465 -6.985 1.00 87.69 85 THR A N 1
ATOM 690 C CA . THR A 1 85 ? 23.281 -11.085 -6.855 1.00 87.69 85 THR A CA 1
ATOM 691 C C . THR A 1 85 ? 24.102 -11.525 -8.069 1.00 87.69 85 THR A C 1
ATOM 693 O O . THR A 1 85 ? 24.937 -10.765 -8.561 1.00 87.69 85 THR A O 1
ATOM 696 N N . THR A 1 86 ? 23.812 -12.697 -8.642 1.00 88.12 86 THR A N 1
ATOM 697 C CA . THR A 1 86 ? 24.470 -13.144 -9.883 1.00 88.12 86 THR A CA 1
ATOM 698 C C . THR A 1 86 ? 24.055 -12.326 -11.107 1.00 88.12 86 THR A C 1
ATOM 700 O O . THR A 1 86 ? 24.866 -12.113 -12.012 1.00 88.12 86 THR A O 1
ATOM 703 N N . ALA A 1 87 ? 22.816 -11.828 -11.144 1.00 85.75 87 ALA A N 1
ATOM 704 C CA . ALA A 1 87 ? 22.340 -10.950 -12.205 1.00 85.75 87 ALA A CA 1
ATOM 705 C C . ALA A 1 87 ? 23.078 -9.602 -12.185 1.00 85.75 87 ALA A C 1
ATOM 707 O O . ALA A 1 87 ? 23.464 -9.109 -13.245 1.00 85.75 87 ALA A O 1
ATOM 708 N N . TRP A 1 88 ? 23.356 -9.055 -10.997 1.00 88.56 88 TRP A N 1
ATOM 709 C CA . TRP A 1 88 ? 24.141 -7.826 -10.833 1.00 88.56 88 TRP A CA 1
ATOM 710 C C . TRP A 1 88 ? 25.552 -7.928 -11.413 1.00 88.56 88 TRP A C 1
ATOM 712 O O . TRP A 1 88 ? 26.006 -6.990 -12.061 1.00 88.56 88 TRP A O 1
ATOM 722 N N . ALA A 1 89 ? 26.212 -9.082 -11.287 1.00 90.06 89 ALA A N 1
ATOM 723 C CA . ALA A 1 89 ? 27.534 -9.304 -11.879 1.00 90.06 89 ALA A CA 1
ATOM 724 C C . ALA A 1 89 ? 27.540 -9.228 -13.420 1.00 90.06 89 ALA A C 1
ATOM 726 O O . ALA A 1 89 ? 28.591 -9.056 -14.034 1.00 90.06 89 ALA A O 1
ATOM 727 N N . ARG A 1 90 ? 26.372 -9.356 -14.064 1.00 88.69 90 ARG A N 1
ATOM 728 C CA . ARG A 1 90 ? 26.211 -9.247 -15.523 1.00 88.69 90 ARG A CA 1
ATOM 729 C C . ARG A 1 90 ? 25.841 -7.835 -15.980 1.00 88.69 90 ARG A C 1
ATOM 731 O O . ARG A 1 90 ? 25.836 -7.572 -17.184 1.00 88.69 90 ARG A O 1
ATOM 738 N N . VAL A 1 91 ? 25.515 -6.930 -15.056 1.00 91.31 91 VAL A N 1
ATOM 739 C CA . VAL A 1 91 ? 25.165 -5.545 -15.379 1.00 91.31 91 VAL A CA 1
ATOM 740 C C . VAL A 1 91 ? 26.439 -4.782 -15.726 1.00 91.31 91 VAL A C 1
ATOM 742 O O . VAL A 1 91 ? 27.321 -4.593 -14.895 1.00 91.31 91 VAL A O 1
ATOM 745 N N . THR A 1 92 ? 26.538 -4.319 -16.971 1.00 92.38 92 THR A N 1
ATOM 746 C CA . THR A 1 92 ? 27.695 -3.538 -17.423 1.00 92.38 92 THR A CA 1
ATOM 747 C C . THR A 1 92 ? 27.523 -2.048 -17.111 1.00 92.38 92 THR A C 1
ATOM 749 O O . THR A 1 92 ? 26.396 -1.538 -17.166 1.00 92.38 92 THR A O 1
ATOM 752 N N . PRO A 1 93 ? 28.619 -1.294 -16.899 1.00 89.75 93 PRO A N 1
ATOM 753 C CA . PRO A 1 93 ? 28.558 0.159 -16.708 1.00 89.75 93 PRO A CA 1
ATOM 754 C C . PRO A 1 93 ? 27.827 0.888 -17.846 1.00 89.75 93 PRO A C 1
ATOM 756 O O . PRO A 1 93 ? 27.079 1.835 -17.612 1.00 89.75 93 PRO A O 1
ATOM 759 N N . GLY A 1 94 ? 27.964 0.405 -19.088 1.00 88.50 94 GLY A N 1
ATOM 760 C CA . GLY A 1 94 ? 27.239 0.945 -20.242 1.00 88.50 94 GLY A CA 1
ATOM 761 C C . GLY A 1 94 ? 25.719 0.770 -20.149 1.00 88.50 94 GLY A C 1
ATOM 762 O O . GLY A 1 94 ? 24.973 1.654 -20.570 1.00 88.50 94 GLY A O 1
ATOM 763 N N . THR A 1 95 ? 25.251 -0.331 -19.553 1.00 89.75 95 THR A N 1
ATOM 764 C CA . THR A 1 95 ? 23.821 -0.572 -19.303 1.00 89.75 95 THR A CA 1
ATOM 765 C C . THR A 1 95 ? 23.292 0.400 -18.254 1.00 89.75 95 THR A C 1
ATOM 767 O O . THR A 1 95 ? 22.262 1.031 -18.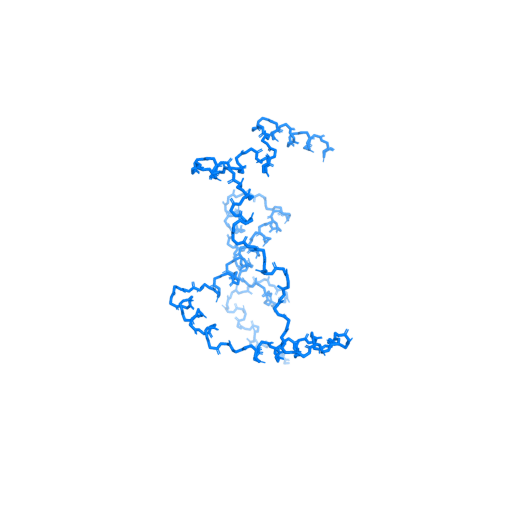476 1.00 89.75 95 THR A O 1
ATOM 770 N N . ILE A 1 96 ? 24.041 0.601 -17.163 1.00 89.50 96 ILE A N 1
ATOM 771 C CA . ILE A 1 96 ? 23.703 1.574 -16.113 1.00 89.50 96 ILE A CA 1
ATOM 772 C C . ILE A 1 96 ? 23.637 2.982 -16.709 1.00 89.50 96 ILE A C 1
ATOM 774 O O . ILE A 1 96 ? 22.611 3.649 -16.595 1.00 89.50 96 ILE A O 1
ATOM 778 N N . LYS A 1 97 ? 24.675 3.402 -17.444 1.00 88.62 97 LYS A N 1
ATOM 779 C CA . LYS A 1 97 ? 24.722 4.705 -18.126 1.00 88.62 97 LYS A CA 1
ATOM 780 C C . LYS A 1 97 ? 23.493 4.927 -19.010 1.00 88.62 97 LYS A C 1
ATOM 782 O O . LYS A 1 97 ? 22.858 5.975 -18.931 1.00 88.62 97 LYS A O 1
ATOM 787 N N . LYS A 1 98 ? 23.117 3.926 -19.812 1.00 87.25 98 LYS A N 1
ATOM 788 C CA . LYS A 1 98 ? 21.953 3.991 -20.706 1.00 87.25 98 LYS A CA 1
ATOM 789 C C . LYS A 1 98 ? 20.633 4.102 -19.938 1.00 87.25 98 LYS A C 1
ATOM 791 O O . LYS A 1 98 ? 19.775 4.882 -20.346 1.00 87.25 98 LYS A O 1
ATOM 796 N N . CYS A 1 99 ? 20.480 3.377 -18.829 1.00 89.50 99 CYS A N 1
ATOM 797 C CA . CYS A 1 99 ? 19.311 3.484 -17.952 1.00 89.50 99 CYS A CA 1
ATOM 798 C C . CYS A 1 99 ? 19.188 4.883 -17.334 1.00 89.50 99 CYS A C 1
ATOM 800 O O . CYS A 1 99 ? 18.110 5.470 -17.383 1.00 89.50 99 CYS A O 1
ATOM 802 N N . PHE A 1 100 ? 20.287 5.454 -16.831 1.00 88.69 100 PHE A N 1
ATOM 803 C CA . PHE A 1 100 ? 20.312 6.822 -16.300 1.00 88.69 100 PHE A CA 1
ATOM 804 C C . PHE A 1 100 ? 19.961 7.856 -17.373 1.00 88.69 100 PHE A C 1
ATOM 806 O O . PHE A 1 100 ? 19.151 8.749 -17.128 1.00 88.69 100 PHE A O 1
ATOM 813 N N . SER A 1 101 ? 20.488 7.703 -18.592 1.00 87.94 101 SER A N 1
ATOM 814 C CA . SER A 1 101 ? 20.100 8.560 -19.716 1.00 87.94 101 SER A CA 1
ATOM 815 C C . SER A 1 101 ? 18.609 8.442 -20.047 1.00 87.94 101 SER A C 1
ATOM 817 O O . SER A 1 101 ? 17.961 9.457 -20.287 1.00 87.94 101 SER A O 1
ATOM 819 N N . HIS A 1 102 ? 18.047 7.229 -20.026 1.00 86.88 102 HIS A N 1
ATOM 820 C CA . HIS A 1 102 ? 16.628 6.998 -20.314 1.00 86.88 102 HIS A CA 1
ATOM 821 C C . HIS A 1 102 ? 15.699 7.546 -19.222 1.00 86.88 102 HIS A C 1
ATOM 823 O O . HIS A 1 102 ? 14.617 8.037 -19.525 1.00 86.88 102 HIS A O 1
ATOM 829 N N . ALA A 1 103 ? 16.145 7.523 -17.966 1.00 88.75 103 ALA A N 1
ATOM 830 C CA . ALA A 1 103 ? 15.441 8.118 -16.833 1.00 88.75 103 ALA A CA 1
ATOM 831 C C . ALA A 1 103 ? 15.561 9.657 -16.770 1.00 88.75 103 ALA A C 1
ATOM 833 O O . ALA A 1 103 ? 15.057 10.272 -15.835 1.00 88.75 103 ALA A O 1
ATOM 834 N N . GLY A 1 104 ? 16.204 10.292 -17.757 1.00 84.12 104 GLY A N 1
ATOM 835 C CA . GLY A 1 104 ? 16.324 11.749 -17.843 1.00 84.12 104 GLY A CA 1
ATOM 836 C C . GLY A 1 104 ? 17.534 12.335 -17.112 1.00 84.12 104 GLY A C 1
ATOM 837 O O . GLY A 1 104 ? 17.740 13.543 -17.164 1.00 84.12 104 GLY A O 1
ATOM 838 N N . PHE A 1 105 ? 18.395 11.506 -16.517 1.00 80.44 105 PHE A N 1
ATOM 839 C CA . PHE A 1 105 ? 19.663 11.932 -15.905 1.00 80.44 105 PHE A CA 1
ATOM 840 C C . PHE A 1 105 ? 20.799 12.083 -16.936 1.00 80.44 105 PHE A C 1
ATOM 842 O O . PHE A 1 105 ? 21.969 12.096 -16.578 1.00 80.44 105 PHE A O 1
ATOM 849 N N . GLY A 1 106 ? 20.480 12.145 -18.235 1.00 65.12 106 GLY A N 1
ATOM 850 C CA . GLY A 1 106 ? 21.456 12.119 -19.333 1.00 65.12 106 GLY A CA 1
ATOM 851 C C . GLY A 1 106 ? 22.072 13.465 -19.728 1.00 65.12 106 GLY A C 1
ATOM 852 O O . GLY A 1 106 ? 22.999 13.475 -20.533 1.00 65.12 106 GLY A O 1
ATOM 853 N N . ASN A 1 107 ? 21.600 14.589 -19.183 1.00 66.81 107 ASN A N 1
ATOM 854 C CA . ASN A 1 107 ? 22.106 15.916 -19.547 1.00 66.81 107 ASN A CA 1
ATOM 855 C C . ASN A 1 107 ? 23.204 16.383 -18.583 1.00 66.81 107 ASN A C 1
ATOM 857 O O . ASN A 1 107 ? 23.004 17.299 -17.793 1.00 66.81 107 ASN A O 1
ATOM 861 N N . PHE A 1 108 ? 24.393 15.792 -18.694 1.00 61.59 108 PHE A N 1
ATOM 862 C CA . PHE A 1 108 ? 25.616 16.351 -18.107 1.00 61.59 108 PHE A CA 1
ATOM 863 C C . PHE A 1 108 ? 26.258 17.346 -19.085 1.00 61.59 108 PHE A C 1
ATOM 865 O O . PHE A 1 108 ? 27.411 17.201 -19.485 1.00 61.59 108 PHE A O 1
ATOM 872 N N . SER A 1 109 ? 25.498 18.332 -19.565 1.00 58.56 109 SER A N 1
ATOM 873 C CA . SER A 1 109 ? 26.070 19.392 -20.396 1.00 58.56 109 SER A CA 1
ATOM 874 C C . SER A 1 109 ? 26.947 20.293 -19.520 1.00 58.56 109 SER A C 1
ATOM 876 O O . SER A 1 109 ? 26.422 21.102 -18.756 1.00 58.56 109 SER A O 1
ATOM 878 N N . ASN A 1 110 ? 28.265 20.133 -19.697 1.00 51.94 110 ASN A N 1
ATOM 879 C CA . ASN A 1 110 ? 29.405 20.841 -19.093 1.00 51.94 110 ASN A CA 1
ATOM 880 C C . ASN A 1 110 ? 30.014 20.247 -17.811 1.00 51.94 110 ASN A C 1
ATOM 882 O O . ASN A 1 110 ? 30.343 20.985 -16.886 1.00 51.94 110 ASN A O 1
ATOM 886 N N . LEU A 1 111 ? 30.302 18.944 -17.796 1.00 50.34 111 LEU A N 1
ATOM 887 C CA . LEU A 1 111 ? 31.601 18.536 -17.256 1.00 50.34 111 LEU A CA 1
ATOM 888 C C . LEU A 1 111 ? 32.526 18.383 -18.462 1.00 50.34 111 LEU A C 1
ATOM 890 O O . LEU A 1 111 ? 32.308 17.509 -19.300 1.00 50.34 111 LEU A O 1
ATOM 894 N N . ASN A 1 112 ? 33.480 19.306 -18.608 1.00 50.03 112 ASN A N 1
ATOM 895 C CA . ASN A 1 112 ? 34.537 19.181 -19.604 1.00 50.03 112 ASN A CA 1
ATOM 896 C C . ASN A 1 112 ? 35.130 17.778 -19.482 1.00 50.03 112 ASN A C 1
ATOM 898 O O . ASN A 1 112 ? 35.561 17.378 -18.404 1.00 50.03 112 ASN A O 1
ATOM 902 N N . THR A 1 113 ? 35.118 17.040 -20.585 1.00 51.25 113 THR A N 1
ATOM 903 C CA . THR A 1 113 ? 35.850 15.789 -20.732 1.00 51.25 113 THR A CA 1
ATOM 904 C C . THR A 1 113 ? 37.328 16.078 -20.492 1.00 51.25 113 THR A C 1
ATOM 906 O O . THR A 1 113 ? 38.013 16.565 -21.393 1.00 51.25 113 THR A O 1
ATOM 909 N N . ILE A 1 114 ? 37.806 15.825 -19.273 1.00 44.31 114 ILE A N 1
ATOM 910 C CA . ILE A 1 114 ? 39.208 15.492 -19.067 1.00 44.31 114 ILE A CA 1
ATOM 911 C C . ILE A 1 114 ? 39.335 14.040 -19.509 1.00 44.31 114 ILE A C 1
ATOM 913 O O . ILE A 1 114 ? 38.649 13.143 -19.025 1.00 44.31 114 ILE A O 1
ATOM 917 N N . ASP A 1 115 ? 40.145 13.896 -20.538 1.00 44.94 115 ASP A N 1
ATOM 918 C CA . ASP A 1 115 ? 40.673 12.676 -21.111 1.00 44.94 115 ASP A CA 1
ATOM 919 C C . ASP A 1 115 ? 41.207 11.715 -20.024 1.00 44.94 115 ASP A C 1
ATOM 921 O O . ASP A 1 115 ? 42.134 12.043 -19.290 1.00 44.94 115 ASP A O 1
ATOM 925 N N . ASP A 1 116 ? 40.539 10.569 -19.890 1.00 51.69 116 ASP A N 1
ATOM 926 C CA . ASP A 1 116 ? 41.032 9.195 -19.670 1.00 51.69 116 ASP A CA 1
ATOM 927 C C . ASP A 1 116 ? 42.196 8.856 -18.701 1.00 51.69 116 ASP A C 1
ATOM 929 O O . ASP A 1 116 ? 42.658 7.721 -18.728 1.00 51.69 116 ASP A O 1
ATOM 933 N N . ASN A 1 117 ? 42.667 9.739 -17.813 1.00 48.38 117 ASN A N 1
ATOM 934 C CA . ASN A 1 117 ? 43.571 9.386 -16.695 1.00 48.38 117 ASN A CA 1
ATOM 935 C C . ASN A 1 117 ? 43.613 10.483 -15.611 1.00 48.38 117 ASN A C 1
ATOM 937 O O . ASN A 1 117 ? 44.632 11.147 -15.419 1.00 48.38 117 ASN A O 1
ATOM 941 N N . SER A 1 118 ? 42.532 10.673 -14.860 1.00 46.66 118 SER A N 1
ATOM 942 C CA . SER A 1 118 ? 42.643 11.294 -13.535 1.00 46.66 118 SER A CA 1
ATOM 943 C C . SER A 1 118 ? 42.056 10.341 -12.510 1.00 46.66 118 SER A C 1
ATOM 945 O O . SER A 1 118 ? 40.872 10.395 -12.196 1.00 46.66 118 SER A O 1
ATOM 947 N N . ASP A 1 119 ? 42.914 9.426 -12.068 1.00 47.16 119 ASP A N 1
ATOM 948 C CA . ASP A 1 119 ? 42.841 8.810 -10.749 1.00 47.16 119 ASP A CA 1
ATOM 949 C C . ASP A 1 119 ? 42.555 9.929 -9.743 1.00 47.16 119 ASP A C 1
ATOM 951 O O . ASP A 1 119 ? 43.340 10.875 -9.614 1.00 47.16 119 ASP A O 1
ATOM 955 N N . ASP A 1 120 ? 41.363 9.896 -9.159 1.00 48.06 120 ASP A N 1
ATOM 956 C CA . ASP A 1 120 ? 40.894 10.907 -8.233 1.00 48.06 120 ASP A CA 1
ATOM 957 C C . ASP A 1 120 ? 41.939 11.058 -7.119 1.00 48.06 120 ASP A C 1
ATOM 959 O O . ASP A 1 120 ? 42.216 10.141 -6.350 1.00 48.06 120 ASP A O 1
ATOM 963 N N . GLU A 1 121 ? 42.531 12.245 -7.001 1.00 52.03 121 GLU A N 1
ATOM 964 C CA . GLU A 1 121 ? 43.534 12.591 -5.982 1.00 52.03 121 GLU A CA 1
ATOM 965 C C . GLU A 1 121 ? 42.986 12.480 -4.534 1.00 52.03 121 GLU A C 1
ATOM 967 O O . GLU A 1 121 ? 43.703 12.727 -3.566 1.00 52.03 121 GLU A O 1
ATOM 972 N N . LEU A 1 122 ? 41.721 12.073 -4.361 1.00 50.59 122 LEU A N 1
ATOM 973 C CA . LEU A 1 122 ? 41.132 11.679 -3.080 1.00 50.59 122 LEU A CA 1
ATOM 974 C C . LEU A 1 122 ? 41.373 10.208 -2.698 1.00 50.59 122 LEU A C 1
ATOM 976 O O . LEU A 1 122 ? 41.353 9.908 -1.504 1.00 50.59 122 LEU A O 1
ATOM 980 N N . ASP A 1 123 ? 41.665 9.321 -3.652 1.00 52.50 123 ASP A N 1
ATOM 981 C CA . ASP A 1 123 ? 41.941 7.899 -3.390 1.00 52.50 123 ASP A CA 1
ATOM 982 C C . ASP A 1 123 ? 43.414 7.643 -3.018 1.00 52.50 123 ASP A C 1
ATOM 984 O O . ASP A 1 123 ? 43.776 6.582 -2.510 1.00 52.50 123 ASP A O 1
ATOM 988 N N . ASN A 1 124 ? 44.271 8.657 -3.173 1.00 53.78 124 ASN A N 1
ATOM 989 C CA . ASN A 1 124 ? 45.701 8.599 -2.867 1.00 53.78 124 ASN A CA 1
ATOM 990 C C . ASN A 1 124 ? 46.052 8.990 -1.422 1.00 53.78 124 ASN A C 1
ATOM 992 O O . ASN A 1 124 ? 47.212 9.295 -1.122 1.00 53.78 124 ASN A O 1
ATOM 996 N N . LEU A 1 125 ? 45.093 8.969 -0.488 1.00 58.94 125 LEU A N 1
ATOM 997 C CA . LEU A 1 125 ? 45.454 9.046 0.924 1.00 58.94 125 LEU A CA 1
ATOM 998 C C . LEU A 1 125 ? 46.177 7.738 1.294 1.00 58.94 125 LEU A C 1
ATOM 1000 O O . LEU A 1 125 ? 45.560 6.674 1.232 1.00 58.94 125 LEU A O 1
ATOM 1004 N N . PRO A 1 126 ? 47.469 7.765 1.681 1.00 65.56 126 PRO A N 1
ATOM 1005 C CA . PRO A 1 126 ? 48.194 6.536 1.976 1.00 65.56 126 PRO A CA 1
ATOM 1006 C C . PRO A 1 126 ? 47.437 5.748 3.044 1.00 65.56 126 PRO A C 1
ATOM 1008 O O . PRO A 1 126 ? 47.002 6.348 4.027 1.00 65.56 126 PRO A O 1
ATOM 1011 N N . LEU A 1 127 ? 47.330 4.421 2.913 1.00 55.59 127 LEU A N 1
ATOM 1012 C CA . LEU A 1 127 ? 46.738 3.555 3.949 1.00 55.59 127 LEU A CA 1
ATOM 1013 C C . LEU A 1 127 ? 47.293 3.876 5.353 1.00 55.59 127 LEU A C 1
ATOM 1015 O O . LEU A 1 127 ? 46.573 3.824 6.344 1.00 55.59 127 LEU A O 1
ATOM 1019 N N . ALA A 1 128 ? 48.564 4.287 5.422 1.00 59.88 128 ALA A N 1
ATOM 1020 C CA . ALA A 1 128 ? 49.240 4.751 6.632 1.00 59.88 128 ALA A CA 1
ATOM 1021 C C . ALA A 1 128 ? 48.567 5.963 7.309 1.00 59.88 128 ALA A C 1
ATOM 1023 O O . ALA A 1 128 ? 48.638 6.104 8.524 1.00 59.88 128 ALA A O 1
ATOM 1024 N N . ARG A 1 129 ? 47.901 6.836 6.545 1.00 59.16 129 ARG A N 1
ATOM 1025 C CA . ARG A 1 129 ? 47.191 8.019 7.044 1.00 59.16 129 ARG A CA 1
ATOM 1026 C C . ARG A 1 129 ? 45.805 7.676 7.595 1.00 59.16 129 ARG A C 1
ATOM 1028 O O . ARG A 1 129 ? 45.438 8.209 8.638 1.00 59.16 129 ARG A O 1
ATOM 1035 N N . LEU A 1 130 ? 45.084 6.746 6.966 1.00 57.22 130 LEU A N 1
ATOM 1036 C CA . LEU A 1 130 ? 43.850 6.171 7.527 1.00 57.22 130 LEU A CA 1
ATOM 1037 C C . LEU A 1 130 ? 44.146 5.347 8.783 1.00 57.22 130 LEU A C 1
ATOM 1039 O O . LEU A 1 130 ? 43.445 5.476 9.777 1.00 57.22 130 LEU A O 1
ATOM 1043 N N . SER A 1 131 ? 45.248 4.593 8.774 1.00 58.66 131 SER A N 1
ATOM 1044 C CA . SER A 1 131 ? 45.759 3.894 9.955 1.00 58.66 131 SER A CA 1
ATOM 1045 C C . SER A 1 131 ? 46.225 4.842 11.059 1.00 58.66 131 SER A C 1
ATOM 1047 O O . SER A 1 131 ? 46.304 4.405 12.193 1.00 58.66 131 SER A O 1
ATOM 1049 N N . SER A 1 132 ? 46.564 6.101 10.754 1.00 59.19 132 SER A N 1
ATOM 1050 C CA . SER A 1 132 ? 46.936 7.104 11.767 1.00 59.19 132 SER A CA 1
ATOM 1051 C C . SER A 1 132 ? 45.735 7.856 12.346 1.00 59.19 132 SER A C 1
ATOM 1053 O O . SER A 1 132 ? 45.834 8.441 13.421 1.00 59.19 132 SER A O 1
ATOM 1055 N N . ALA A 1 133 ? 44.598 7.834 11.644 1.00 55.72 133 ALA A N 1
ATOM 1056 C CA . ALA A 1 133 ? 43.305 8.239 12.174 1.00 55.72 133 ALA A CA 1
ATOM 1057 C C . ALA A 1 133 ? 42.676 7.029 12.878 1.00 55.72 133 ALA A C 1
ATOM 1059 O O . ALA A 1 133 ? 41.618 6.540 12.490 1.00 55.72 133 ALA A O 1
ATOM 1060 N N . GLU A 1 134 ? 43.374 6.504 13.887 1.00 59.16 134 GLU A N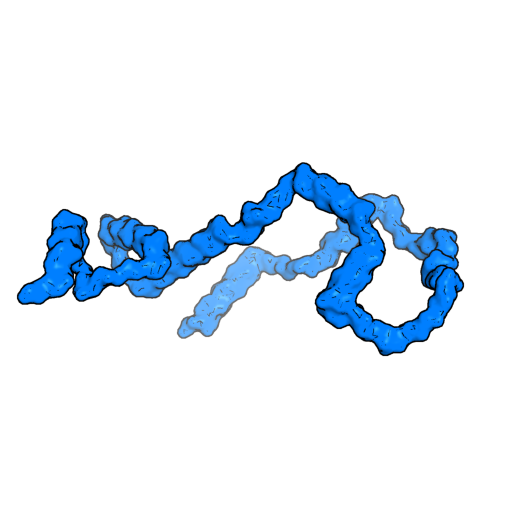 1
ATOM 1061 C CA . GLU A 1 134 ? 42.851 5.444 14.739 1.00 59.16 134 GLU A CA 1
ATOM 1062 C C . GLU A 1 134 ? 41.620 5.996 15.464 1.00 59.16 134 GLU A C 1
ATOM 1064 O O . GLU A 1 134 ? 41.709 6.717 16.460 1.00 59.16 134 GLU A O 1
ATOM 1069 N N . ALA A 1 135 ? 40.433 5.639 14.976 1.00 60.03 135 ALA A N 1
ATOM 1070 C CA . ALA A 1 135 ? 39.334 5.414 15.890 1.00 60.03 135 ALA A CA 1
ATOM 1071 C C . ALA A 1 135 ? 39.834 4.321 16.845 1.00 60.03 135 ALA A C 1
ATOM 1073 O O . ALA A 1 135 ? 39.887 3.152 16.473 1.00 60.03 135 ALA A O 1
ATOM 1074 N N . ASN A 1 136 ? 40.286 4.727 18.036 1.00 63.66 136 ASN A N 1
ATOM 1075 C CA . ASN A 1 136 ? 40.844 3.884 19.101 1.00 63.66 136 ASN A CA 1
ATOM 1076 C C . ASN A 1 136 ? 39.795 2.941 19.720 1.00 63.66 136 ASN A C 1
ATOM 1078 O O . ASN A 1 136 ? 39.746 2.747 20.932 1.00 63.66 136 ASN A O 1
ATOM 1082 N N . VAL A 1 137 ? 38.924 2.364 18.901 1.00 64.38 137 VAL A N 1
ATOM 1083 C CA . VAL A 1 137 ? 37.975 1.340 19.308 1.00 64.38 137 VAL A CA 1
ATOM 1084 C C . VAL A 1 137 ? 38.669 -0.001 19.101 1.00 64.38 137 VAL A C 1
ATOM 1086 O O . VAL A 1 137 ? 38.459 -0.706 18.119 1.00 64.38 137 VAL A O 1
ATOM 1089 N N . THR A 1 138 ? 39.592 -0.302 20.010 1.00 66.19 138 THR A N 1
ATOM 1090 C CA . THR A 1 138 ? 40.334 -1.572 20.049 1.00 66.19 138 THR A CA 1
ATOM 1091 C C . THR A 1 138 ? 39.558 -2.677 20.759 1.00 66.19 138 THR A C 1
ATOM 1093 O O . THR A 1 138 ? 39.947 -3.843 20.703 1.00 66.19 138 THR A O 1
ATOM 1096 N N . ASP A 1 139 ? 38.459 -2.311 21.412 1.00 80.38 139 ASP A N 1
ATOM 1097 C CA . ASP A 1 139 ? 37.622 -3.189 22.203 1.00 80.38 139 ASP A CA 1
ATOM 1098 C C . ASP A 1 139 ? 36.246 -3.365 21.545 1.00 80.38 139 ASP A C 1
ATOM 1100 O O . ASP A 1 139 ? 35.564 -2.400 21.190 1.00 80.38 139 ASP A O 1
ATOM 1104 N N . TRP A 1 140 ? 35.855 -4.626 21.359 1.00 74.81 140 TRP A N 1
ATOM 1105 C CA . TRP A 1 140 ? 34.606 -5.000 20.697 1.00 74.81 140 TRP A CA 1
ATOM 1106 C C . TRP A 1 140 ? 33.388 -4.507 21.484 1.00 74.81 140 TRP A C 1
ATOM 1108 O O . TRP A 1 140 ? 32.383 -4.135 20.885 1.00 74.81 140 TRP A O 1
ATOM 1118 N N . GLU A 1 141 ? 33.490 -4.472 22.812 1.00 77.38 141 GLU A N 1
ATOM 1119 C CA . GLU A 1 141 ? 32.414 -4.049 23.703 1.00 77.38 141 GLU A CA 1
ATOM 1120 C C . GLU A 1 141 ? 32.198 -2.538 23.567 1.00 77.38 141 GLU A C 1
ATOM 1122 O O . GLU A 1 141 ? 31.072 -2.067 23.437 1.00 77.38 141 GLU A O 1
ATOM 1127 N N . THR A 1 142 ? 33.288 -1.784 23.425 1.00 78.12 142 THR A N 1
ATOM 1128 C CA . THR A 1 142 ? 33.244 -0.360 23.090 1.00 78.12 142 THR A CA 1
ATOM 1129 C C . THR A 1 142 ? 32.608 -0.098 21.720 1.00 78.12 142 THR A C 1
ATOM 1131 O O . THR A 1 142 ? 31.849 0.856 21.624 1.00 78.12 142 THR A O 1
ATOM 1134 N N . TYR A 1 143 ? 32.862 -0.921 20.685 1.00 77.88 143 TYR A N 1
ATOM 1135 C CA . TYR A 1 143 ? 32.239 -0.780 19.350 1.00 77.88 143 TYR A CA 1
ATOM 1136 C C . TYR A 1 143 ? 30.735 -1.065 19.360 1.00 77.88 143 TYR A C 1
ATOM 1138 O O . TYR A 1 143 ? 29.956 -0.332 18.755 1.00 77.88 143 TYR A O 1
ATOM 1146 N N . VAL A 1 144 ? 30.330 -2.140 20.037 1.00 82.38 144 VAL A N 1
ATOM 1147 C CA . VAL A 1 144 ? 28.919 -2.538 20.124 1.00 82.38 144 VAL A CA 1
ATOM 1148 C C . VAL A 1 144 ? 28.113 -1.506 20.911 1.00 82.38 144 VAL A C 1
ATOM 1150 O O . VAL A 1 144 ? 26.991 -1.196 20.526 1.00 82.38 144 VAL A O 1
ATOM 1153 N N . ASN A 1 145 ? 28.713 -0.916 21.944 1.00 83.88 145 ASN A N 1
ATOM 1154 C CA . ASN A 1 145 ? 28.028 0.003 22.848 1.00 83.88 145 ASN A CA 1
ATOM 1155 C C . ASN A 1 145 ? 28.204 1.487 22.459 1.00 83.88 145 ASN A C 1
ATOM 1157 O O . ASN A 1 145 ? 27.878 2.364 23.261 1.00 83.88 145 ASN A O 1
ATOM 1161 N N . ILE A 1 146 ? 28.718 1.806 21.256 1.00 80.19 146 ILE A N 1
ATOM 1162 C CA . ILE A 1 146 ? 28.876 3.204 20.786 1.00 80.19 146 ILE A CA 1
ATOM 1163 C C . ILE A 1 146 ? 27.531 3.938 20.819 1.00 80.19 146 ILE A C 1
ATOM 1165 O O . ILE A 1 146 ? 27.466 5.099 21.228 1.00 80.19 146 ILE A O 1
ATOM 1169 N N . ASP A 1 147 ? 26.463 3.243 20.435 1.00 83.00 147 ASP A N 1
ATOM 1170 C CA . ASP A 1 147 ? 25.128 3.821 20.307 1.00 83.00 147 ASP A CA 1
ATOM 1171 C C . ASP A 1 147 ? 24.268 3.649 21.573 1.00 83.00 147 ASP A C 1
ATOM 1173 O O . ASP A 1 147 ? 23.173 4.202 21.645 1.00 83.00 147 ASP A O 1
ATOM 1177 N N . ASP A 1 148 ? 24.758 2.965 22.615 1.00 81.81 148 ASP A N 1
ATOM 1178 C CA . ASP A 1 148 ? 23.984 2.701 23.842 1.00 81.81 148 ASP A CA 1
ATOM 1179 C C . ASP A 1 148 ? 23.674 3.974 24.643 1.00 81.81 148 ASP A C 1
ATOM 1181 O O . ASP A 1 148 ? 22.686 4.036 25.376 1.00 81.81 148 ASP A O 1
ATOM 1185 N N . GLN A 1 149 ? 24.510 5.009 24.514 1.00 72.69 149 GLN A N 1
ATOM 1186 C CA . GLN A 1 149 ? 24.272 6.314 25.144 1.00 72.69 149 GLN A CA 1
ATOM 1187 C C . GLN A 1 149 ? 23.481 7.279 24.254 1.00 72.69 149 GLN A C 1
ATOM 1189 O O . GLN A 1 149 ? 23.161 8.393 24.680 1.00 72.69 149 GLN A O 1
ATOM 1194 N N . VAL A 1 150 ? 23.145 6.877 23.025 1.00 79.00 150 VAL A N 1
ATOM 1195 C CA . VAL A 1 150 ? 22.248 7.652 22.175 1.00 79.00 150 VAL A CA 1
ATOM 1196 C C . VAL A 1 150 ? 20.839 7.472 22.728 1.00 79.00 150 VAL A C 1
ATOM 1198 O O . VAL A 1 150 ? 20.271 6.384 22.695 1.00 79.00 150 VAL A O 1
ATOM 1201 N N . ILE A 1 151 ? 20.255 8.553 23.249 1.00 70.00 151 ILE A N 1
ATOM 1202 C CA . ILE A 1 151 ? 18.842 8.571 23.637 1.00 70.00 151 ILE A CA 1
ATOM 1203 C C . ILE A 1 151 ? 18.027 8.407 22.350 1.00 70.00 151 ILE A C 1
ATOM 1205 O O . ILE A 1 151 ? 17.794 9.363 21.614 1.00 70.00 151 ILE A O 1
ATOM 1209 N N . THR A 1 152 ? 17.644 7.171 22.042 1.00 74.06 152 THR A N 1
ATOM 1210 C CA . THR A 1 152 ? 16.864 6.836 20.843 1.00 74.06 152 THR A CA 1
ATOM 1211 C C . THR A 1 152 ? 15.392 7.212 21.005 1.00 74.06 152 THR A C 1
ATOM 1213 O O . THR A 1 152 ? 14.714 7.491 20.016 1.00 74.06 152 THR A O 1
ATOM 1216 N N . THR A 1 153 ? 14.915 7.282 22.252 1.00 70.06 153 THR A N 1
ATOM 1217 C CA . THR A 1 153 ? 13.566 7.700 22.651 1.00 70.06 153 THR A CA 1
ATOM 1218 C C . THR A 1 153 ? 13.583 8.250 24.077 1.00 70.06 153 THR A C 1
ATOM 1220 O O . THR A 1 153 ? 14.346 7.758 24.909 1.00 70.06 153 THR A O 1
ATOM 1223 N N . ASP A 1 154 ? 12.715 9.213 24.396 1.00 69.75 154 ASP A N 1
ATOM 1224 C CA . ASP A 1 154 ? 12.492 9.619 25.789 1.00 69.75 154 ASP A CA 1
ATOM 1225 C C . ASP A 1 154 ? 11.940 8.428 26.595 1.00 69.75 154 ASP A C 1
ATOM 1227 O O . ASP A 1 154 ? 10.862 7.910 26.296 1.00 69.75 154 ASP A O 1
ATOM 1231 N N . ASN A 1 155 ? 12.669 7.994 27.627 1.00 67.31 155 ASN A N 1
ATOM 1232 C CA . ASN A 1 155 ? 12.202 6.986 28.582 1.00 67.31 155 ASN A CA 1
ATOM 1233 C C . ASN A 1 155 ? 11.229 7.636 29.574 1.00 67.31 155 ASN A C 1
ATOM 1235 O O . ASN A 1 155 ? 11.580 7.864 30.731 1.00 67.31 155 ASN A O 1
ATOM 1239 N N . LEU A 1 156 ? 10.011 7.951 29.127 1.00 70.19 156 LEU A N 1
ATOM 1240 C CA . LEU A 1 156 ? 8.930 8.212 30.073 1.00 70.19 156 LEU A CA 1
ATOM 1241 C C . LEU A 1 156 ? 8.648 6.919 30.839 1.00 70.19 156 LEU A C 1
ATOM 1243 O O . LEU A 1 156 ? 8.430 5.862 30.246 1.00 70.19 156 LEU A O 1
ATOM 1247 N N . THR A 1 157 ? 8.621 7.011 32.161 1.00 82.62 157 THR A N 1
ATOM 1248 C CA . THR A 1 157 ? 8.114 5.928 33.001 1.00 82.62 157 THR A CA 1
ATOM 1249 C C . THR A 1 157 ? 6.651 5.648 32.659 1.00 82.62 157 THR A C 1
ATOM 1251 O O . THR A 1 157 ? 5.906 6.560 32.292 1.00 82.62 157 THR A O 1
ATOM 1254 N N . ASP A 1 158 ? 6.199 4.404 32.840 1.00 85.31 158 ASP A N 1
ATOM 1255 C CA . ASP A 1 158 ? 4.790 4.029 32.635 1.00 85.31 158 ASP A CA 1
ATOM 1256 C C . ASP A 1 158 ? 3.825 5.003 33.339 1.00 85.31 158 ASP A C 1
ATOM 1258 O O . ASP A 1 158 ? 2.767 5.341 32.810 1.00 85.31 158 ASP A O 1
ATOM 1262 N N . ASN A 1 159 ? 4.227 5.525 34.503 1.00 83.19 159 ASN A N 1
ATOM 1263 C CA . ASN A 1 159 ? 3.468 6.518 35.258 1.00 83.19 159 ASN A CA 1
ATOM 1264 C C . ASN A 1 159 ? 3.370 7.872 34.536 1.00 83.19 159 ASN A C 1
ATOM 1266 O O . ASN A 1 159 ? 2.279 8.431 34.462 1.00 83.19 159 ASN A O 1
ATOM 1270 N N . GLU A 1 160 ? 4.459 8.386 33.962 1.00 84.25 160 GLU A N 1
ATOM 1271 C CA . GLU A 1 160 ? 4.454 9.640 33.190 1.00 84.25 160 GLU A CA 1
ATOM 1272 C C . GLU A 1 160 ? 3.641 9.506 31.892 1.00 84.25 160 GLU A C 1
ATOM 1274 O O . GLU A 1 160 ? 2.953 10.446 31.481 1.00 84.25 160 GLU A O 1
ATOM 1279 N N . ILE A 1 161 ? 3.645 8.319 31.272 1.00 81.88 161 ILE A N 1
ATOM 1280 C CA . ILE A 1 161 ? 2.788 8.012 30.117 1.00 81.88 161 ILE A CA 1
ATOM 1281 C C . ILE A 1 161 ? 1.312 8.063 30.531 1.00 81.88 161 ILE A C 1
ATOM 1283 O O . ILE A 1 161 ? 0.492 8.686 29.848 1.00 81.88 161 ILE A O 1
ATOM 1287 N N . ILE A 1 162 ? 0.967 7.434 31.658 1.00 86.50 162 ILE A N 1
ATOM 1288 C CA . ILE A 1 162 ? -0.397 7.437 32.199 1.00 86.50 162 ILE A CA 1
ATOM 1289 C C . ILE A 1 162 ? -0.832 8.864 32.546 1.00 86.50 162 ILE A C 1
ATOM 1291 O O . ILE A 1 162 ? -1.945 9.258 32.196 1.00 86.50 162 ILE A O 1
ATOM 1295 N N . GLU A 1 163 ? 0.031 9.663 33.173 1.00 85.31 163 GLU A N 1
ATOM 1296 C CA . GLU A 1 163 ? -0.281 11.056 33.497 1.00 85.31 163 GLU A CA 1
ATOM 1297 C C . GLU A 1 163 ? -0.496 11.910 32.246 1.00 85.31 163 GLU A C 1
ATOM 1299 O O . GLU A 1 163 ? -1.458 12.675 32.200 1.00 85.31 163 GLU A O 1
ATOM 1304 N N . SER A 1 164 ? 0.315 11.734 31.199 1.00 79.19 164 SER A N 1
ATOM 1305 C CA . SER A 1 164 ? 0.117 12.396 29.903 1.00 79.19 164 SER A CA 1
ATOM 1306 C C . SER A 1 164 ? -1.231 12.028 29.268 1.00 79.19 164 SER A C 1
ATOM 1308 O O . SER A 1 164 ? -1.986 12.901 28.825 1.00 79.19 164 SER A O 1
ATOM 1310 N N . MET A 1 165 ? -1.602 10.744 29.291 1.00 80.94 165 MET A N 1
ATOM 1311 C CA . MET A 1 165 ? -2.901 10.277 28.793 1.00 80.94 165 MET A CA 1
ATOM 1312 C C . MET A 1 165 ? -4.068 10.865 29.598 1.00 80.94 165 MET A C 1
ATOM 1314 O O . MET A 1 165 ? -5.030 11.371 29.017 1.00 80.94 165 MET A O 1
ATOM 1318 N N . LEU A 1 166 ? -3.979 10.854 30.932 1.00 84.50 166 LEU A N 1
ATOM 1319 C CA . LEU A 1 166 ? -5.003 11.414 31.818 1.00 84.50 166 LEU A CA 1
ATOM 1320 C C . LEU A 1 166 ? -5.123 12.934 31.671 1.00 84.50 166 LEU A C 1
ATOM 1322 O O . LEU A 1 166 ? -6.235 13.467 31.649 1.00 84.50 166 LEU A O 1
ATOM 1326 N N . TYR A 1 167 ? -3.996 13.630 31.530 1.00 81.94 167 TYR A N 1
ATOM 1327 C CA . TYR A 1 167 ? -3.950 15.063 31.264 1.00 81.94 167 TYR A CA 1
ATOM 1328 C C . TYR A 1 167 ? -4.676 15.408 29.956 1.00 81.94 167 TYR A C 1
ATOM 1330 O O . TYR A 1 167 ? -5.522 16.306 29.937 1.00 81.94 167 TYR A O 1
ATOM 1338 N N . ASN A 1 168 ? -4.422 14.650 28.886 1.00 76.88 168 ASN A N 1
ATOM 1339 C CA . ASN A 1 168 ? -5.059 14.847 27.583 1.00 76.88 168 ASN A CA 1
ATOM 1340 C C . ASN A 1 168 ? -6.567 14.553 27.608 1.00 76.88 168 ASN A C 1
ATOM 1342 O O . ASN A 1 168 ? -7.347 15.299 27.016 1.00 76.88 168 ASN A O 1
ATOM 1346 N N . ILE A 1 169 ? -6.998 13.531 28.353 1.00 80.25 169 ILE A N 1
ATOM 1347 C CA . ILE A 1 169 ? -8.424 13.227 28.555 1.00 80.25 169 ILE A CA 1
ATOM 1348 C C . ILE A 1 169 ? -9.119 14.359 29.327 1.00 80.25 169 ILE A C 1
ATOM 1350 O O . ILE A 1 169 ? -10.226 14.757 28.974 1.00 80.25 169 ILE A O 1
ATOM 1354 N N . ARG A 1 170 ? -8.466 14.924 30.351 1.00 75.69 170 ARG A N 1
ATOM 1355 C CA . ARG A 1 170 ? -9.033 15.997 31.186 1.00 75.69 170 ARG A CA 1
ATOM 1356 C C . ARG A 1 170 ? -9.117 17.354 30.479 1.00 75.69 170 ARG A C 1
ATOM 1358 O O . ARG A 1 170 ? -9.947 18.174 30.852 1.00 75.69 170 ARG A O 1
ATOM 1365 N N . LYS A 1 171 ? -8.256 17.612 29.493 1.00 71.00 171 LYS A N 1
ATOM 1366 C CA . LYS A 1 171 ? -8.282 18.828 28.657 1.00 71.00 171 LYS A CA 1
ATOM 1367 C C . LYS A 1 171 ? -9.231 18.724 27.457 1.00 71.00 171 LYS A C 1
ATOM 1369 O O . LYS A 1 171 ? -9.572 19.759 26.891 1.00 71.00 171 LYS A O 1
ATOM 1374 N N . GLY A 1 172 ? -9.612 17.507 27.063 1.00 54.53 172 GLY A N 1
ATOM 1375 C CA . GLY A 1 172 ? -10.434 17.217 25.884 1.00 54.53 172 GLY A CA 1
ATOM 1376 C C . GLY A 1 172 ? -11.940 17.053 26.133 1.00 54.53 172 GLY A C 1
ATOM 1377 O O . GLY A 1 172 ? -12.637 16.634 25.210 1.00 54.53 172 GLY A O 1
ATOM 1378 N N . GLY A 1 173 ? -12.439 17.351 27.338 1.00 45.38 173 GLY A N 1
ATOM 1379 C CA . GLY A 1 173 ? -13.869 17.386 27.683 1.00 45.38 173 GLY A CA 1
ATOM 1380 C C . GLY A 1 173 ? -14.269 18.745 28.230 1.00 45.38 173 GLY A C 1
ATOM 1381 O O . GLY A 1 173 ? -15.359 19.220 27.846 1.00 45.38 173 GLY A O 1
#

InterPro domains:
  IPR006600 HTH CenpB-type DNA-binding domain [PF03221] (28-74)
  IPR006600 HTH CenpB-type DNA-binding domain [PS51253] (18-84)

Radius of gyration: 32.91 Å; chains: 1; bounding box: 95×39×56 Å

Secondary structure (DSSP, 8-state):
--TTHHHHHHHHHTT----SS----TTHHHHHHHHHHHHHHHHTT----HHHHHHHHHHHHHHHHHHT-HHHHT---HHHHHHHHHHHTT--HHHHHHHHIIIIIT--TT-----S----TTTTS-HHHHTTS-----SHHHHHGGGTTS--S----HHHHHHHHHHHHHH--

pLDDT: mean 74.15, std 13.52, range [44.31, 92.38]